Protein AF-A0A383CQ14-F1 (afdb_monomer_lite)

Sequence (107 aa):
MLPWTHLHSWPDGRVLPCCMAPMDEILGNLKDQSFEEIWNSEKLRKMRVSMLNDKSTKECTRCYSMENSGLNTTRTWANETFENHFDKVATTKEDGTVEKINLPYID

Organism: NCBI:txid408172

Foldseek 3Di:
DQLQAEWEADPQQWIASDPQFDPVRTQDGVVVDPPLCSSFGQSSLVVLLCVVVVHDDNRCVVVVVQVVVVHDDPVNVCCVVCVVVCVQSVCQDNSSDGNDRHHPDYD

pLDDT: mean 93.11, std 4.13, range [73.62, 97.25]

Secondary structure (DSSP, 8-state):
-HHHHEEEE-TTSEEES-TTS-TT---EETTTS-HHHHHT-HHHHHHHHHHHTT---GGGHHHHHHHTTT---HHHHHHHHTGGGGGGGGG--TTS---S---SEE-

InterPro domains:
  IPR013785 Aldolase-type TIM barrel [G3DSA:3.20.20.70] (1-78)
  IPR023885 4Fe4S-binding SPASM domain [PF13186] (3-64)
  IPR058240 Radical SAM superfamily [SSF102114] (3-64)

Radius of gyration: 13.14 Å; chains: 1; bounding box: 32×23×35 Å

Structure (mmCIF, N/CA/C/O backbone):
data_AF-A0A383CQ14-F1
#
_entry.id   AF-A0A383CQ14-F1
#
loop_
_atom_site.group_PDB
_atom_site.id
_atom_site.type_symbol
_atom_site.label_atom_id
_atom_site.label_alt_id
_atom_site.label_comp_id
_atom_site.label_asym_id
_atom_site.label_entity_id
_atom_site.label_seq_id
_atom_site.pdbx_PDB_ins_code
_atom_site.Cartn_x
_atom_site.Cartn_y
_atom_site.Cartn_z
_atom_site.occupancy
_atom_site.B_iso_or_equiv
_atom_site.auth_seq_id
_atom_site.auth_comp_id
_atom_site.auth_asym_id
_atom_site.auth_atom_id
_atom_site.pdbx_PDB_model_num
ATOM 1 N N . MET A 1 1 ? 6.909 1.089 -0.750 1.00 92.12 1 MET A N 1
ATOM 2 C CA . MET A 1 1 ? 6.487 2.027 0.313 1.00 92.12 1 MET A CA 1
ATOM 3 C C . MET A 1 1 ? 4.985 2.267 0.405 1.00 92.12 1 MET A C 1
ATOM 5 O O . MET A 1 1 ? 4.491 2.255 1.524 1.00 92.12 1 MET A O 1
ATOM 9 N N . LEU A 1 2 ? 4.247 2.418 -0.704 1.00 93.69 2 LEU A N 1
ATOM 10 C CA . LEU A 1 2 ? 2.816 2.786 -0.670 1.00 93.69 2 LEU A CA 1
ATOM 11 C C . LEU A 1 2 ? 1.942 2.016 0.353 1.00 93.69 2 LEU A C 1
ATOM 13 O O . LEU A 1 2 ? 1.270 2.688 1.128 1.00 93.69 2 LEU A O 1
ATOM 17 N N . PRO A 1 3 ? 2.014 0.673 0.499 1.00 94.38 3 PRO A N 1
ATOM 18 C CA . PRO A 1 3 ? 1.189 -0.049 1.487 1.00 94.38 3 PRO A CA 1
ATOM 19 C C . PRO A 1 3 ? 1.424 0.303 2.965 1.00 94.38 3 PRO A C 1
ATOM 21 O O . PRO A 1 3 ? 0.674 -0.154 3.829 1.00 94.38 3 PRO A O 1
ATOM 24 N N . TRP A 1 4 ? 2.486 1.053 3.268 1.00 94.50 4 TRP A N 1
ATOM 25 C CA . TRP A 1 4 ? 2.873 1.487 4.615 1.00 94.50 4 TRP A CA 1
ATOM 26 C C . TRP A 1 4 ? 2.766 2.998 4.815 1.00 94.50 4 TRP A C 1
ATOM 28 O O . TRP A 1 4 ? 2.966 3.475 5.931 1.00 94.50 4 TRP A O 1
ATOM 38 N N 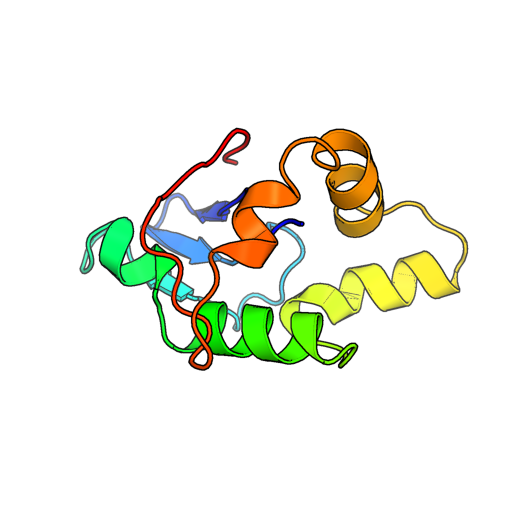. THR A 1 5 ? 2.470 3.762 3.762 1.00 94.00 5 THR A N 1
ATOM 39 C CA . THR A 1 5 ? 2.484 5.231 3.813 1.00 94.00 5 THR A CA 1
ATOM 40 C C . THR A 1 5 ? 1.275 5.887 3.169 1.00 94.00 5 THR A C 1
ATOM 42 O O . THR A 1 5 ? 1.156 7.108 3.250 1.00 94.00 5 THR A O 1
ATOM 45 N N . HIS A 1 6 ? 0.401 5.113 2.528 1.00 93.00 6 HIS A N 1
ATOM 46 C CA . HIS A 1 6 ? -0.641 5.654 1.676 1.00 93.00 6 HIS A CA 1
ATOM 47 C C . HIS A 1 6 ? -1.884 4.760 1.605 1.00 93.00 6 HIS A C 1
ATOM 49 O O . HIS A 1 6 ? -1.788 3.534 1.672 1.00 93.00 6 HIS A O 1
ATOM 55 N N . LEU A 1 7 ? -3.038 5.402 1.433 1.00 93.88 7 LEU A N 1
ATOM 56 C CA . LEU A 1 7 ? -4.292 4.812 0.981 1.00 93.88 7 LEU A CA 1
ATOM 57 C C . LEU A 1 7 ? -4.979 5.794 0.034 1.00 93.88 7 LEU A C 1
ATOM 59 O O . LEU A 1 7 ? -4.906 7.001 0.260 1.00 93.88 7 LEU A O 1
ATOM 63 N N . HIS A 1 8 ? -5.664 5.252 -0.971 1.00 93.94 8 HIS A N 1
ATOM 64 C CA . HIS A 1 8 ? -6.448 6.024 -1.926 1.00 93.94 8 HIS A CA 1
ATOM 65 C C . HIS A 1 8 ? -7.935 5.875 -1.621 1.00 93.94 8 HIS A C 1
ATOM 67 O O . HIS A 1 8 ? -8.447 4.750 -1.608 1.00 93.94 8 HIS A O 1
ATOM 73 N N . SER A 1 9 ? -8.639 6.981 -1.396 1.00 93.12 9 SER A N 1
ATOM 74 C CA . SER A 1 9 ? -10.073 6.969 -1.086 1.00 93.12 9 SER A CA 1
ATOM 75 C C . SER A 1 9 ? -10.916 7.524 -2.234 1.00 93.12 9 SER A C 1
ATOM 77 O O . SER A 1 9 ? -10.636 8.582 -2.786 1.00 93.12 9 SER A O 1
ATOM 79 N N . TRP A 1 10 ? -11.981 6.814 -2.606 1.00 91.88 10 TRP A N 1
ATOM 80 C CA . TRP A 1 10 ? -12.941 7.271 -3.609 1.00 91.88 10 TRP A CA 1
ATOM 81 C C . TRP A 1 10 ? -14.118 8.014 -2.967 1.00 91.88 10 TRP A C 1
ATOM 83 O O . TRP A 1 10 ? -14.526 7.677 -1.852 1.00 91.88 10 TRP A O 1
ATOM 93 N N . PRO A 1 11 ? -14.763 8.955 -3.691 1.00 91.56 11 PRO A N 1
ATOM 94 C CA . PRO A 1 11 ? -15.927 9.687 -3.180 1.00 91.56 11 PRO A CA 1
ATOM 95 C C . PRO A 1 11 ? -17.117 8.804 -2.775 1.00 91.56 11 PRO A C 1
ATOM 97 O O . PRO A 1 11 ? -17.967 9.218 -1.990 1.00 91.56 11 PRO A O 1
ATOM 100 N N . ASP A 1 12 ? -17.208 7.582 -3.304 1.00 93.31 12 ASP A N 1
ATOM 101 C CA . ASP A 1 12 ? -18.259 6.623 -2.952 1.00 93.31 12 ASP A CA 1
ATOM 102 C C . ASP A 1 12 ? -17.947 5.785 -1.698 1.00 93.31 12 ASP A C 1
ATOM 104 O O . ASP A 1 12 ? -18.775 4.956 -1.302 1.00 93.31 12 ASP A O 1
ATOM 108 N N . GLY A 1 13 ? -16.806 6.039 -1.053 1.00 93.88 13 GLY A N 1
ATOM 109 C CA . GLY A 1 13 ? -16.344 5.395 0.173 1.00 93.88 13 GLY A CA 1
ATOM 110 C C . GLY A 1 13 ? -15.392 4.222 -0.052 1.00 93.88 13 GLY A C 1
ATOM 111 O O . GLY A 1 13 ? -14.773 3.773 0.911 1.00 93.88 13 GLY A O 1
ATOM 112 N N . ARG A 1 14 ? -15.232 3.722 -1.286 1.00 95.81 14 ARG A N 1
ATOM 113 C CA . ARG A 1 14 ? -14.285 2.631 -1.567 1.00 95.81 14 ARG A CA 1
ATOM 114 C C . ARG A 1 14 ? -12.848 3.088 -1.343 1.00 95.81 14 ARG A C 1
ATOM 116 O O . ARG A 1 14 ? -12.481 4.203 -1.698 1.00 95.81 14 ARG A O 1
ATOM 123 N N . VAL A 1 15 ? -12.025 2.197 -0.805 1.00 96.19 15 VAL A N 1
ATOM 124 C CA . VAL A 1 15 ? -10.599 2.448 -0.580 1.00 96.19 15 VAL A CA 1
ATOM 125 C C . VAL A 1 15 ? -9.768 1.461 -1.382 1.00 96.19 15 VAL A C 1
ATOM 127 O O . VAL A 1 15 ? -10.050 0.262 -1.391 1.00 96.19 15 VAL A O 1
ATOM 130 N N . LEU A 1 16 ? -8.732 1.965 -2.040 1.00 95.56 16 LEU A N 1
ATOM 131 C CA . LEU A 1 16 ? -7.754 1.210 -2.814 1.00 95.56 16 LEU A CA 1
ATOM 132 C C . LEU A 1 16 ? -6.344 1.424 -2.237 1.00 95.56 16 LEU A C 1
ATOM 134 O O . LEU A 1 16 ? -6.096 2.413 -1.545 1.00 95.56 16 LEU A O 1
ATOM 138 N N . PRO A 1 17 ? -5.387 0.527 -2.529 1.00 94.38 17 PRO A N 1
ATOM 139 C CA . PRO A 1 17 ? -4.009 0.684 -2.060 1.00 94.38 17 PRO A CA 1
ATOM 140 C C . PRO A 1 17 ? -3.247 1.807 -2.783 1.00 94.38 17 PRO A C 1
ATOM 142 O O . PRO A 1 17 ? -2.205 2.247 -2.304 1.00 94.38 17 PRO A O 1
ATOM 145 N N . CYS A 1 18 ? -3.725 2.234 -3.956 1.00 93.25 18 CYS A N 1
ATOM 146 C CA . CYS A 1 18 ? -3.172 3.314 -4.772 1.00 93.25 18 CYS A CA 1
ATOM 147 C C . CYS A 1 18 ? -4.187 3.698 -5.863 1.00 93.25 18 CYS A C 1
ATOM 149 O O . CYS A 1 18 ? -4.922 2.834 -6.343 1.00 93.25 18 CYS A O 1
ATOM 151 N N . CYS A 1 19 ? -4.169 4.948 -6.330 1.00 90.31 19 CYS A N 1
ATOM 152 C CA . CYS A 1 19 ? -4.974 5.422 -7.463 1.00 90.31 19 CYS A CA 1
ATOM 153 C C . CYS A 1 19 ? -4.741 4.653 -8.782 1.00 90.31 19 CYS A C 1
ATOM 155 O O . CYS A 1 19 ? -5.633 4.560 -9.625 1.00 90.31 19 CYS A O 1
ATOM 157 N N . MET A 1 20 ? -3.558 4.054 -8.959 1.00 92.50 20 MET A N 1
ATOM 158 C CA . MET A 1 20 ? -3.208 3.266 -10.148 1.00 92.50 20 MET A CA 1
ATOM 159 C C . MET A 1 20 ? -3.605 1.790 -10.047 1.00 92.50 20 MET A C 1
ATOM 161 O O . MET A 1 20 ? -3.468 1.067 -11.039 1.00 92.50 20 MET A O 1
ATOM 165 N N . ALA A 1 21 ? -4.085 1.335 -8.887 1.00 94.44 21 ALA A N 1
ATOM 166 C CA . ALA A 1 21 ? -4.497 -0.049 -8.711 1.00 94.44 21 ALA A CA 1
ATOM 167 C C . ALA A 1 21 ? -5.699 -0.393 -9.620 1.00 94.44 21 ALA A C 1
ATOM 169 O O . ALA A 1 21 ? -6.514 0.480 -9.943 1.00 94.44 21 ALA A O 1
ATOM 170 N N . PRO A 1 22 ? -5.828 -1.654 -10.067 1.00 93.44 22 PRO A N 1
ATOM 171 C CA . PRO A 1 22 ? -7.044 -2.127 -10.718 1.00 93.44 22 PRO A CA 1
ATOM 172 C C . PRO A 1 22 ? -8.287 -1.888 -9.840 1.00 93.44 22 PRO A C 1
ATOM 174 O O . PRO A 1 22 ? -8.227 -1.996 -8.617 1.00 93.44 22 PRO A O 1
ATOM 177 N N . MET A 1 23 ? -9.424 -1.553 -10.462 1.00 89.25 23 MET A N 1
ATOM 178 C CA . MET A 1 23 ? -10.659 -1.158 -9.756 1.00 89.25 23 MET A CA 1
ATOM 179 C C . MET A 1 23 ? -11.282 -2.274 -8.904 1.00 89.25 23 MET A C 1
ATOM 181 O O . MET A 1 23 ? -12.134 -2.002 -8.063 1.00 89.25 23 MET A O 1
ATOM 185 N N . ASP A 1 24 ? -10.893 -3.522 -9.144 1.00 91.81 24 ASP A N 1
ATOM 186 C CA . ASP A 1 24 ? -11.281 -4.716 -8.397 1.00 91.81 24 ASP A CA 1
ATOM 187 C C . ASP A 1 24 ? -10.415 -4.955 -7.143 1.00 91.81 24 ASP A C 1
ATOM 189 O O . ASP A 1 24 ? -10.816 -5.697 -6.236 1.00 91.81 24 ASP A O 1
ATOM 193 N N . GLU A 1 25 ? -9.289 -4.250 -7.002 1.00 94.56 25 GLU A N 1
ATOM 194 C CA . GLU A 1 25 ? -8.414 -4.314 -5.825 1.00 94.56 25 GLU A CA 1
ATOM 195 C C . GLU A 1 25 ? -8.853 -3.352 -4.706 1.00 94.56 25 GLU A C 1
ATOM 197 O O . GLU A 1 25 ? -8.066 -2.613 -4.116 1.00 94.56 25 GLU A O 1
ATOM 202 N N . ILE A 1 26 ? -10.151 -3.382 -4.392 1.00 96.44 26 ILE A N 1
ATOM 203 C CA . ILE A 1 26 ? -10.760 -2.636 -3.281 1.00 96.44 26 ILE A CA 1
ATOM 204 C C . ILE A 1 26 ? -10.360 -3.282 -1.955 1.00 96.44 26 ILE A C 1
ATOM 206 O O . ILE A 1 26 ? -10.578 -4.483 -1.779 1.00 96.44 26 ILE A O 1
ATOM 210 N N . LEU A 1 27 ? -9.831 -2.488 -1.025 1.00 96.62 27 LEU A N 1
ATOM 211 C CA . LEU A 1 27 ? -9.434 -2.892 0.328 1.00 96.62 27 LEU A CA 1
ATOM 212 C C . LEU A 1 27 ? -10.603 -2.904 1.318 1.00 96.62 27 LEU A C 1
ATOM 214 O O . LEU A 1 27 ? -10.607 -3.706 2.249 1.00 96.62 27 LEU A O 1
ATOM 218 N N . GLY A 1 28 ? -11.575 -2.016 1.116 1.00 96.75 28 GLY A N 1
ATOM 219 C CA . GLY A 1 28 ? -12.746 -1.867 1.974 1.00 96.75 28 GLY A CA 1
ATOM 220 C C . GLY A 1 28 ? -13.584 -0.643 1.614 1.00 96.75 28 GLY A C 1
ATOM 221 O O . GLY A 1 28 ? -13.329 0.012 0.596 1.00 96.75 28 GLY A O 1
ATOM 222 N N . ASN A 1 29 ? -14.585 -0.342 2.443 1.00 97.06 29 ASN A N 1
ATOM 223 C CA . ASN A 1 29 ? -15.442 0.834 2.290 1.00 97.06 29 ASN A CA 1
ATOM 224 C C . ASN A 1 29 ? -15.561 1.608 3.610 1.00 97.06 29 ASN A C 1
ATOM 226 O O . ASN A 1 29 ? -16.000 1.054 4.613 1.00 97.06 29 ASN A O 1
ATOM 230 N N . LEU A 1 30 ? -15.223 2.900 3.593 1.00 95.00 30 LEU A N 1
ATOM 231 C CA . LEU A 1 30 ? -15.274 3.793 4.761 1.00 95.00 30 LEU A CA 1
ATOM 232 C C . LEU A 1 30 ? -16.695 4.041 5.292 1.00 95.00 30 LEU A C 1
ATOM 234 O O . LEU A 1 30 ? -16.856 4.607 6.369 1.00 95.00 30 LEU A O 1
ATOM 238 N N . LYS A 1 31 ? -17.734 3.649 4.544 1.00 95.56 31 LYS A N 1
ATOM 239 C CA . LYS A 1 31 ? -19.127 3.675 5.015 1.00 95.56 31 LYS A CA 1
ATOM 240 C C . LYS A 1 31 ? -19.441 2.536 5.984 1.00 95.56 31 LYS A C 1
ATOM 242 O O . LYS A 1 31 ? -20.328 2.695 6.816 1.00 95.56 31 LYS A O 1
ATOM 247 N N . ASP A 1 32 ? -18.723 1.421 5.860 1.00 96.56 32 ASP A N 1
ATOM 248 C CA . ASP A 1 32 ? -19.009 0.172 6.570 1.00 96.56 32 ASP A CA 1
ATOM 249 C C . ASP A 1 32 ? -17.905 -0.200 7.572 1.00 96.56 32 ASP A C 1
ATOM 251 O O . ASP A 1 32 ? -18.148 -0.979 8.490 1.00 96.56 32 ASP A O 1
ATOM 255 N N . GLN A 1 33 ? -16.693 0.328 7.382 1.00 96.44 33 GLN A N 1
ATOM 256 C CA . GLN A 1 33 ? -15.489 -0.055 8.115 1.00 96.44 33 GLN A CA 1
ATOM 257 C C . GLN A 1 33 ? -14.717 1.179 8.578 1.00 96.44 33 GLN A C 1
ATOM 259 O O . GLN A 1 33 ? -14.662 2.196 7.879 1.00 96.44 33 GLN A O 1
ATOM 264 N N . SER A 1 34 ? -14.067 1.074 9.736 1.00 93.75 34 SER A N 1
ATOM 265 C CA . SER A 1 34 ? -13.126 2.088 10.190 1.00 93.75 34 SER A CA 1
ATOM 266 C C . SER A 1 34 ? -11.880 2.105 9.308 1.00 93.75 34 SER A C 1
ATOM 268 O O . SER A 1 34 ? -11.532 1.146 8.611 1.00 93.75 34 SER A O 1
ATOM 270 N N . PHE A 1 35 ? -11.162 3.219 9.360 1.00 91.00 35 PHE A N 1
ATOM 271 C CA . PHE A 1 35 ? -9.915 3.357 8.632 1.00 91.00 35 PHE A CA 1
ATOM 272 C C . PHE A 1 35 ? -8.878 2.303 9.070 1.00 91.00 35 PHE A C 1
ATOM 274 O O . PHE A 1 35 ? -8.187 1.719 8.237 1.00 91.00 35 PHE A O 1
ATOM 281 N N . GLU A 1 36 ? -8.793 2.019 10.371 1.00 93.19 36 GLU A N 1
ATOM 282 C CA . GLU A 1 36 ? -7.914 1.009 10.967 1.00 93.19 36 GLU A CA 1
ATOM 283 C C . GLU A 1 36 ? -8.228 -0.403 10.462 1.00 93.19 36 GLU A C 1
ATOM 285 O O . GLU A 1 36 ? -7.311 -1.182 10.179 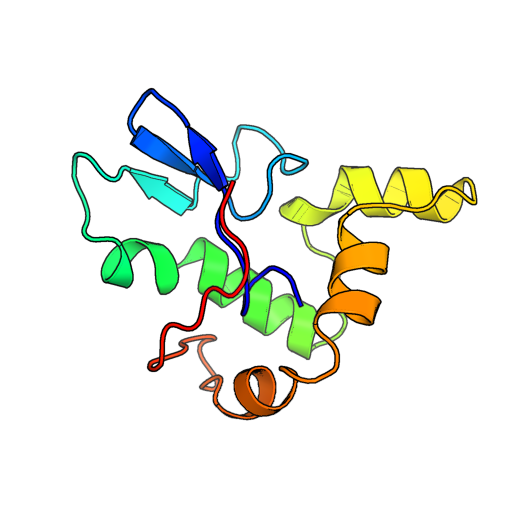1.00 93.19 36 GLU A O 1
ATOM 290 N N . GLU A 1 37 ? -9.515 -0.723 10.315 1.00 95.69 37 GLU A N 1
ATOM 291 C CA . GLU A 1 37 ? -9.971 -2.002 9.769 1.00 95.69 37 GLU A CA 1
ATOM 292 C C . GLU A 1 37 ? -9.537 -2.161 8.309 1.00 95.69 37 GLU A C 1
ATOM 294 O O . GLU A 1 37 ? -9.021 -3.211 7.923 1.00 95.69 37 GLU A O 1
ATOM 299 N N . ILE A 1 38 ? -9.660 -1.103 7.502 1.00 95.94 38 ILE A N 1
ATOM 300 C CA . ILE A 1 38 ? -9.230 -1.110 6.097 1.00 95.94 38 ILE A CA 1
ATOM 301 C C . ILE A 1 38 ? -7.699 -1.169 5.985 1.00 95.94 38 ILE A C 1
ATOM 303 O O . ILE A 1 38 ? -7.159 -1.916 5.159 1.00 95.94 38 ILE A O 1
ATOM 307 N N . TRP A 1 39 ? -6.981 -0.439 6.844 1.00 95.31 39 TRP A N 1
ATOM 308 C CA . TRP A 1 39 ? -5.515 -0.418 6.903 1.00 95.31 39 TRP A CA 1
ATOM 309 C C . TRP A 1 39 ? -4.901 -1.793 7.186 1.00 95.31 39 TRP A C 1
ATOM 311 O O . TRP A 1 39 ? -3.777 -2.081 6.764 1.00 95.31 39 TRP A O 1
ATOM 321 N N . ASN A 1 40 ? -5.634 -2.657 7.886 1.00 96.50 40 ASN A N 1
ATOM 322 C CA . ASN A 1 40 ? -5.256 -4.047 8.131 1.00 96.50 40 ASN A CA 1
ATOM 323 C C . ASN A 1 40 ? -6.213 -5.047 7.465 1.00 96.50 40 ASN A C 1
ATOM 325 O O . ASN A 1 40 ? -6.295 -6.208 7.874 1.00 96.50 40 ASN A O 1
ATOM 329 N N . SER A 1 41 ? -6.870 -4.626 6.379 1.00 96.69 41 SER A N 1
ATOM 330 C CA . SER A 1 41 ? -7.651 -5.515 5.522 1.00 96.69 41 SER A CA 1
ATOM 331 C C . SER A 1 41 ? -6.805 -6.692 5.038 1.00 96.69 41 SER A C 1
ATOM 333 O O . SER A 1 41 ? -5.588 -6.601 4.850 1.00 96.69 41 SER A O 1
ATOM 335 N N . GLU A 1 42 ? -7.457 -7.830 4.806 1.00 96.75 42 GLU A N 1
ATOM 336 C CA . GLU A 1 42 ? -6.788 -9.043 4.332 1.00 96.75 42 GLU A CA 1
ATOM 337 C C . GLU A 1 42 ? -5.976 -8.794 3.051 1.00 96.75 42 GLU A C 1
ATOM 339 O O . GLU A 1 42 ? -4.845 -9.267 2.935 1.00 96.75 42 GLU A O 1
ATOM 344 N N . LYS A 1 43 ? -6.518 -8.006 2.114 1.00 96.19 43 LYS A N 1
ATOM 345 C CA . LYS A 1 43 ? -5.838 -7.671 0.859 1.00 96.19 43 LYS A CA 1
ATOM 346 C C . LYS A 1 43 ? -4.573 -6.846 1.085 1.00 96.19 43 LYS A C 1
ATOM 348 O O . LYS A 1 43 ? -3.518 -7.223 0.580 1.00 96.19 43 LYS A O 1
ATOM 353 N N . LEU A 1 44 ? -4.635 -5.780 1.889 1.00 96.31 44 LEU A N 1
ATOM 354 C CA . LEU A 1 44 ? -3.461 -4.934 2.116 1.00 96.31 44 LEU A CA 1
ATOM 355 C C . LEU A 1 44 ? -2.360 -5.680 2.879 1.00 96.31 44 LEU A C 1
ATOM 357 O O . LEU A 1 44 ? -1.181 -5.550 2.549 1.00 96.31 44 LEU A O 1
ATOM 361 N N . ARG A 1 45 ? -2.734 -6.527 3.845 1.00 97.12 45 ARG A N 1
ATOM 362 C CA . ARG A 1 45 ? -1.784 -7.404 4.544 1.00 97.12 45 ARG A CA 1
ATOM 363 C C . ARG A 1 45 ? -1.106 -8.389 3.590 1.00 97.12 45 ARG A C 1
ATOM 365 O O . ARG A 1 45 ? 0.121 -8.472 3.578 1.00 97.12 45 ARG A O 1
ATOM 372 N N . LYS A 1 46 ? -1.869 -9.062 2.721 1.00 96.94 46 LYS A N 1
ATOM 373 C CA . LYS A 1 46 ? -1.316 -9.947 1.676 1.00 96.94 46 LYS A CA 1
ATOM 374 C C . LYS A 1 46 ? -0.382 -9.208 0.720 1.00 96.94 46 LYS A C 1
ATOM 376 O O . LYS A 1 46 ? 0.661 -9.752 0.351 1.00 96.94 46 LYS A O 1
ATOM 381 N N . MET A 1 47 ? -0.725 -7.977 0.344 1.00 96.50 47 MET A N 1
ATOM 382 C CA . MET A 1 47 ? 0.126 -7.127 -0.487 1.00 96.50 47 MET A CA 1
ATOM 383 C C . MET A 1 47 ? 1.456 -6.823 0.219 1.00 96.50 47 MET A C 1
ATOM 385 O O . MET A 1 47 ? 2.512 -7.032 -0.376 1.00 96.50 47 MET A O 1
ATOM 389 N N . ARG A 1 48 ? 1.428 -6.417 1.499 1.00 96.62 48 ARG A N 1
ATOM 390 C CA . ARG A 1 48 ? 2.641 -6.177 2.306 1.00 96.62 48 ARG A CA 1
ATOM 391 C C . ARG A 1 48 ? 3.517 -7.423 2.400 1.00 96.62 48 ARG A C 1
ATOM 393 O O . ARG A 1 48 ? 4.704 -7.338 2.104 1.00 96.62 48 ARG A O 1
ATOM 400 N N . VAL A 1 49 ? 2.938 -8.579 2.736 1.00 97.25 49 VAL A N 1
ATOM 401 C CA . VAL A 1 49 ? 3.674 -9.856 2.805 1.00 97.25 49 VAL A CA 1
ATOM 402 C C . VAL A 1 49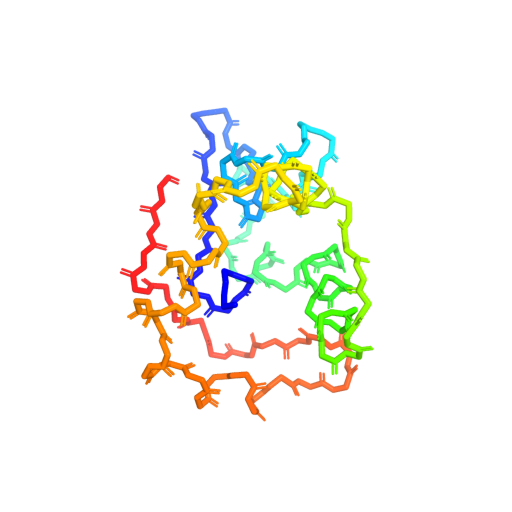 ? 4.300 -10.198 1.456 1.00 97.25 49 VAL A C 1
ATOM 404 O O . VAL A 1 49 ? 5.470 -10.561 1.398 1.00 97.25 49 VAL A O 1
ATOM 407 N N . SER A 1 50 ? 3.556 -10.056 0.358 1.00 96.69 50 SER A N 1
ATOM 408 C CA . SER A 1 50 ? 4.080 -10.344 -0.984 1.00 96.69 50 SER A CA 1
ATOM 409 C C . SER A 1 50 ? 5.273 -9.449 -1.316 1.00 96.69 50 SER A C 1
ATOM 411 O O . SER A 1 50 ? 6.307 -9.950 -1.748 1.00 96.69 50 SER A O 1
ATOM 413 N N . MET A 1 51 ? 5.166 -8.151 -1.027 1.00 94.69 51 MET A N 1
ATOM 414 C CA . MET A 1 51 ? 6.240 -7.185 -1.257 1.00 94.69 51 MET A CA 1
ATOM 415 C C . MET A 1 51 ? 7.465 -7.420 -0.368 1.00 94.69 51 MET A C 1
ATOM 417 O O . MET A 1 51 ? 8.577 -7.267 -0.853 1.00 94.69 51 MET A O 1
ATOM 421 N N . LEU A 1 52 ? 7.284 -7.823 0.895 1.00 95.25 52 LEU A N 1
ATOM 422 C CA . LEU A 1 52 ? 8.389 -8.202 1.791 1.00 95.25 52 LEU A CA 1
ATOM 423 C C . LEU A 1 52 ? 9.152 -9.443 1.308 1.00 95.25 52 LEU A C 1
ATOM 425 O O . LEU A 1 52 ? 10.300 -9.639 1.684 1.00 95.25 52 LEU A O 1
ATOM 429 N N . ASN A 1 53 ? 8.509 -10.282 0.496 1.00 96.00 53 ASN A N 1
ATOM 430 C CA . ASN A 1 53 ? 9.105 -11.472 -0.106 1.00 96.00 53 ASN A CA 1
ATOM 431 C C . ASN A 1 53 ? 9.544 -11.237 -1.563 1.00 96.00 53 ASN A C 1
ATOM 433 O O . ASN A 1 53 ? 9.687 -12.205 -2.310 1.00 96.00 53 ASN A O 1
ATOM 437 N N . ASP A 1 54 ? 9.672 -9.975 -1.992 1.00 93.50 54 ASP A N 1
ATOM 438 C CA . ASP A 1 54 ? 10.029 -9.578 -3.362 1.00 93.50 54 ASP A CA 1
ATOM 439 C C . ASP A 1 54 ? 9.124 -10.184 -4.455 1.00 93.50 54 ASP A C 1
ATOM 441 O O . ASP A 1 54 ? 9.529 -10.390 -5.601 1.00 93.50 54 ASP A O 1
ATOM 445 N N . LYS A 1 55 ? 7.858 -10.466 -4.120 1.00 96.12 55 LYS A N 1
ATOM 446 C CA . LYS A 1 55 ? 6.856 -10.975 -5.064 1.00 96.12 55 LYS A CA 1
ATOM 447 C C . LYS A 1 55 ? 6.053 -9.830 -5.668 1.00 96.12 55 LYS A C 1
ATOM 449 O O . LYS A 1 55 ? 5.657 -8.888 -4.980 1.00 96.12 55 LYS A O 1
ATOM 454 N N . SER A 1 56 ? 5.770 -9.943 -6.964 1.00 93.25 56 SER A N 1
ATOM 455 C CA . SER A 1 56 ? 4.898 -9.007 -7.669 1.00 93.25 56 SER A CA 1
ATOM 456 C C . SER A 1 56 ? 3.458 -9.085 -7.157 1.00 93.25 56 SER A C 1
ATOM 458 O O . SER A 1 56 ? 2.975 -10.140 -6.740 1.00 93.25 56 SER A O 1
ATOM 460 N N . THR A 1 57 ? 2.762 -7.950 -7.201 1.00 95.62 57 THR A N 1
ATOM 461 C CA . THR A 1 57 ? 1.378 -7.812 -6.731 1.00 95.62 57 THR A CA 1
ATOM 462 C C . THR A 1 57 ? 0.466 -7.299 -7.848 1.00 95.62 57 THR A C 1
ATOM 464 O O . THR A 1 57 ? 0.913 -6.607 -8.771 1.00 95.62 57 THR A O 1
ATOM 467 N N . LYS A 1 58 ? -0.823 -7.654 -7.809 1.00 95.06 58 LYS A N 1
ATOM 468 C CA . LYS A 1 58 ? -1.788 -7.291 -8.867 1.00 95.06 58 LYS A CA 1
ATOM 469 C C . LYS A 1 58 ? -2.047 -5.785 -8.900 1.00 95.06 58 LYS A C 1
ATOM 471 O O . LYS A 1 58 ? -2.149 -5.178 -9.965 1.00 95.06 58 LYS A O 1
ATOM 476 N N . GLU A 1 59 ? -2.044 -5.190 -7.720 1.00 95.62 59 GLU A N 1
ATOM 477 C CA . GLU A 1 59 ? -2.204 -3.777 -7.410 1.00 95.62 59 GLU A CA 1
ATOM 478 C C . GLU A 1 59 ? -1.166 -2.903 -8.129 1.00 95.62 59 GLU A C 1
ATOM 480 O O . GLU A 1 59 ? -1.449 -1.762 -8.487 1.00 95.62 59 GLU A O 1
ATOM 485 N N . CYS A 1 60 ? 0.034 -3.437 -8.380 1.00 95.69 60 CYS A N 1
ATOM 486 C CA . CYS A 1 60 ? 1.139 -2.710 -9.004 1.00 95.69 60 CYS A CA 1
ATOM 487 C C . CYS A 1 60 ? 1.332 -3.023 -10.499 1.00 95.69 60 CYS A C 1
ATOM 4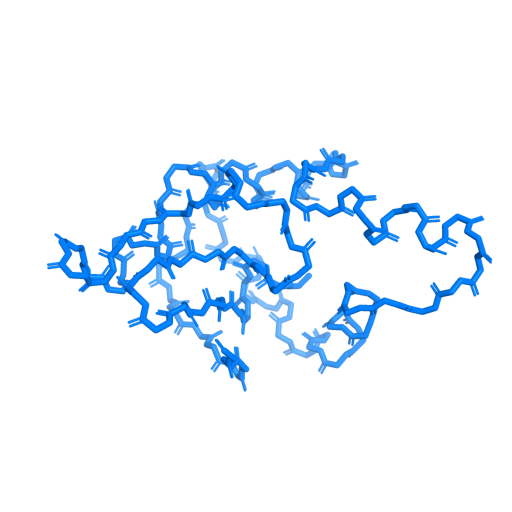89 O O . CYS A 1 60 ? 2.240 -2.466 -11.114 1.00 95.69 60 CYS A O 1
ATOM 491 N N . THR A 1 61 ? 0.484 -3.858 -11.112 1.00 95.44 61 THR A N 1
ATOM 492 C CA . THR A 1 61 ? 0.629 -4.315 -12.514 1.00 95.44 61 THR A CA 1
ATOM 493 C C . THR A 1 61 ? 0.799 -3.185 -13.528 1.00 95.44 61 THR A C 1
ATOM 495 O O . THR A 1 61 ? 1.675 -3.264 -14.391 1.00 95.44 61 THR A O 1
ATOM 498 N N . ARG A 1 62 ? 0.021 -2.101 -13.403 1.00 94.69 62 ARG A N 1
ATOM 499 C CA . ARG A 1 62 ? 0.163 -0.918 -14.269 1.00 94.69 62 ARG A CA 1
ATOM 500 C C . ARG A 1 62 ? 1.528 -0.251 -14.110 1.00 94.69 62 ARG A C 1
ATOM 502 O O . ARG A 1 62 ? 2.157 0.075 -15.111 1.00 94.69 62 ARG A O 1
ATOM 509 N N . CYS A 1 63 ? 2.003 -0.106 -12.870 1.00 95.56 63 CYS A N 1
ATOM 510 C CA . CYS A 1 63 ? 3.325 0.458 -12.601 1.00 95.56 63 CYS A CA 1
ATOM 511 C C . CYS A 1 63 ? 4.423 -0.426 -13.199 1.00 95.56 63 CYS A C 1
ATOM 513 O O . CYS A 1 63 ? 5.270 0.084 -13.919 1.00 95.56 63 CYS A O 1
ATOM 515 N N . TYR A 1 64 ? 4.360 -1.747 -13.011 1.00 95.19 64 TYR A N 1
ATOM 516 C CA . TYR A 1 64 ? 5.346 -2.667 -13.589 1.00 95.19 64 TYR A CA 1
ATOM 517 C C . TYR A 1 64 ? 5.410 -2.577 -15.120 1.00 95.19 64 TYR A C 1
ATOM 519 O O . TYR A 1 64 ? 6.494 -2.568 -15.695 1.00 95.19 64 TYR A O 1
ATOM 527 N N . SER A 1 65 ? 4.260 -2.465 -15.794 1.00 95.25 65 SER A N 1
ATOM 528 C CA . SER A 1 65 ? 4.220 -2.300 -17.253 1.00 95.25 65 SER A CA 1
ATOM 529 C C . SER A 1 65 ? 4.875 -0.994 -17.717 1.00 95.25 65 SER A C 1
ATOM 531 O O . SER A 1 65 ? 5.563 -0.975 -18.739 1.00 95.25 65 SER A O 1
AT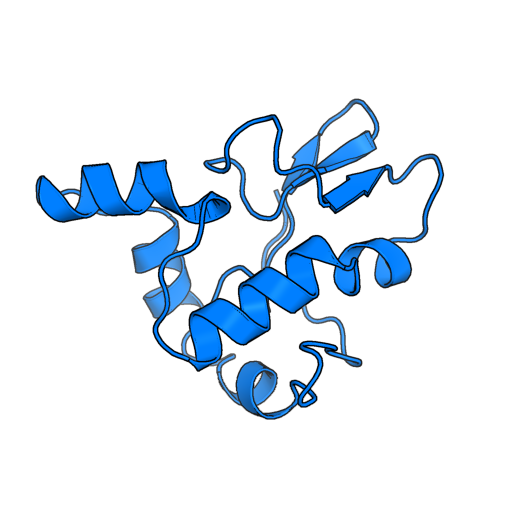OM 533 N N . MET A 1 66 ? 4.645 0.098 -16.988 1.00 95.69 66 MET A N 1
ATOM 534 C CA . MET A 1 66 ? 5.214 1.413 -17.292 1.00 95.69 66 MET A CA 1
ATOM 535 C C . MET A 1 66 ? 6.720 1.453 -17.002 1.00 95.69 66 MET A C 1
ATOM 537 O O . MET A 1 66 ? 7.488 1.920 -17.840 1.00 95.69 66 MET A O 1
ATOM 541 N N . GLU A 1 67 ? 7.147 0.887 -15.872 1.00 95.19 67 GLU A N 1
ATOM 542 C CA . GLU A 1 67 ? 8.555 0.762 -15.466 1.00 95.19 67 GLU A CA 1
ATOM 543 C C . GLU A 1 67 ? 9.354 -0.060 -16.485 1.00 95.19 67 GLU A C 1
ATOM 545 O O . GLU A 1 67 ? 10.427 0.361 -16.911 1.00 95.19 67 GLU A O 1
ATOM 550 N N . ASN A 1 68 ? 8.793 -1.172 -16.975 1.00 95.38 68 ASN A N 1
ATOM 551 C CA . ASN A 1 68 ? 9.400 -1.967 -18.051 1.00 95.38 68 ASN A CA 1
ATOM 552 C C . ASN A 1 68 ? 9.548 -1.190 -19.370 1.00 95.38 68 ASN A C 1
ATOM 554 O O . ASN A 1 68 ? 10.365 -1.557 -20.210 1.00 95.38 68 ASN A O 1
ATOM 558 N N . SER A 1 69 ? 8.769 -0.121 -19.554 1.00 95.88 69 SER A N 1
ATOM 559 C CA . SER A 1 69 ? 8.858 0.785 -20.706 1.00 95.88 69 SER A CA 1
ATOM 560 C C . SER A 1 69 ? 9.768 1.996 -20.443 1.00 95.88 69 SER A C 1
ATOM 562 O O . SER A 1 69 ? 9.822 2.906 -21.266 1.00 95.88 69 SER A O 1
ATOM 564 N N . GLY A 1 70 ? 10.470 2.032 -19.304 1.00 94.88 70 GLY A N 1
ATOM 565 C CA . GLY A 1 70 ? 11.374 3.119 -18.919 1.00 94.88 70 GLY A CA 1
ATOM 566 C C . GLY A 1 70 ? 10.678 4.361 -18.356 1.00 94.88 70 GLY A C 1
ATOM 567 O O . GLY A 1 70 ? 11.290 5.425 -18.304 1.00 94.88 70 GLY A O 1
ATOM 568 N N . LEU A 1 71 ? 9.405 4.258 -17.958 1.00 95.00 71 LEU A N 1
ATOM 569 C CA . LEU A 1 71 ? 8.651 5.370 -17.378 1.00 95.00 71 LEU A CA 1
ATOM 570 C C . LEU A 1 71 ? 8.718 5.354 -15.848 1.00 95.00 71 LEU A C 1
ATOM 572 O O . LEU A 1 71 ? 8.629 4.300 -15.219 1.00 95.00 71 LEU A O 1
ATOM 576 N N . ASN A 1 72 ? 8.781 6.544 -15.250 1.00 93.31 72 ASN A N 1
ATOM 577 C CA . ASN A 1 72 ? 8.620 6.713 -13.807 1.00 93.31 72 ASN A CA 1
ATOM 578 C C . ASN A 1 72 ? 7.156 6.535 -13.397 1.00 93.31 72 ASN A C 1
ATOM 580 O O . ASN A 1 72 ? 6.239 6.918 -14.127 1.00 93.31 72 ASN A O 1
ATOM 584 N N . THR A 1 73 ? 6.935 5.979 -12.207 1.00 94.44 73 THR A N 1
ATOM 585 C CA . THR A 1 73 ? 5.598 5.665 -11.697 1.00 94.44 73 THR A CA 1
ATOM 586 C C . THR A 1 73 ? 5.417 6.196 -10.284 1.00 94.44 73 THR A C 1
ATOM 588 O O . THR A 1 73 ? 6.377 6.496 -9.574 1.00 94.44 73 THR A O 1
ATOM 591 N N . THR A 1 74 ? 4.167 6.243 -9.824 1.00 91.12 74 THR A N 1
ATOM 592 C CA . THR A 1 74 ? 3.852 6.546 -8.423 1.00 91.12 74 THR A CA 1
ATOM 593 C C . THR A 1 74 ? 4.550 5.576 -7.465 1.00 91.12 74 THR A C 1
ATOM 595 O O . THR A 1 74 ? 4.912 5.964 -6.358 1.00 91.12 74 THR A O 1
ATOM 598 N N . ARG A 1 75 ? 4.787 4.321 -7.881 1.00 93.88 75 ARG A N 1
ATOM 599 C CA . ARG A 1 75 ? 5.512 3.330 -7.078 1.00 93.88 75 ARG A CA 1
ATOM 600 C C . ARG A 1 75 ? 6.976 3.727 -6.886 1.00 93.88 75 ARG A C 1
ATOM 602 O O . ARG A 1 75 ? 7.434 3.709 -5.745 1.00 93.88 75 ARG A O 1
ATOM 609 N N . THR A 1 76 ? 7.700 4.060 -7.958 1.00 94.31 76 THR A N 1
ATOM 610 C CA . THR A 1 76 ? 9.115 4.459 -7.850 1.00 94.31 76 THR A CA 1
ATOM 611 C C . THR A 1 76 ? 9.252 5.778 -7.097 1.00 94.31 76 THR A C 1
ATOM 613 O O . THR A 1 76 ? 10.002 5.837 -6.125 1.00 94.31 76 THR A O 1
ATOM 61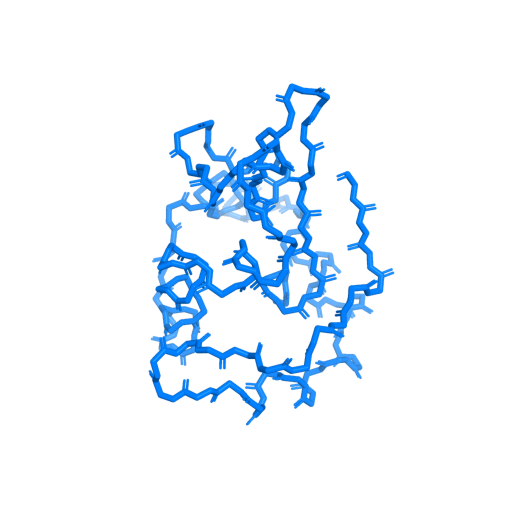6 N N . TRP A 1 77 ? 8.416 6.768 -7.423 1.00 93.81 77 TRP A N 1
ATOM 617 C CA . TRP A 1 77 ? 8.360 8.046 -6.708 1.00 93.81 77 TRP A CA 1
ATOM 618 C C . TRP A 1 77 ? 8.110 7.878 -5.203 1.00 93.81 77 TRP A C 1
ATOM 620 O O . TRP A 1 77 ? 8.791 8.497 -4.389 1.00 93.81 77 TRP A O 1
ATOM 630 N N . ALA A 1 78 ? 7.156 7.029 -4.808 1.00 92.94 78 ALA A N 1
ATOM 631 C CA . ALA A 1 78 ? 6.844 6.805 -3.399 1.00 92.94 78 ALA A CA 1
ATOM 632 C C . ALA A 1 78 ? 7.957 6.050 -2.662 1.00 92.94 78 ALA A C 1
ATOM 634 O O . ALA A 1 78 ? 8.131 6.240 -1.460 1.00 92.94 78 ALA A O 1
ATOM 635 N N . ASN A 1 79 ? 8.692 5.175 -3.352 1.00 92.88 79 ASN A N 1
ATOM 636 C CA . ASN A 1 79 ? 9.840 4.501 -2.754 1.00 92.88 79 ASN A CA 1
ATOM 637 C C . ASN A 1 79 ? 10.966 5.491 -2.435 1.00 92.88 79 ASN A C 1
ATOM 639 O O . ASN A 1 79 ? 11.526 5.400 -1.350 1.00 92.88 79 ASN A O 1
ATOM 643 N N . GLU A 1 80 ? 11.233 6.448 -3.325 1.00 93.88 80 GLU A N 1
ATOM 644 C CA . GLU A 1 80 ? 12.229 7.507 -3.112 1.00 93.88 80 GLU A CA 1
ATOM 645 C C . GLU A 1 80 ? 11.753 8.529 -2.066 1.00 93.88 80 GLU A C 1
ATOM 647 O O . GLU A 1 80 ? 12.438 8.816 -1.089 1.00 93.88 80 GLU A O 1
ATOM 652 N N . THR A 1 81 ? 10.531 9.044 -2.218 1.00 93.38 81 THR A N 1
ATOM 653 C CA . THR A 1 81 ? 9.994 10.125 -1.372 1.00 93.38 81 THR A CA 1
ATOM 654 C C . THR A 1 81 ? 9.811 9.695 0.081 1.00 93.38 81 THR A C 1
ATOM 656 O O . THR A 1 81 ? 10.027 10.484 1.002 1.00 93.38 81 THR A O 1
ATOM 659 N N . PHE A 1 82 ? 9.405 8.443 0.307 1.00 92.44 82 PHE A N 1
ATOM 660 C CA . PHE A 1 82 ? 9.125 7.920 1.643 1.00 92.44 82 PHE A CA 1
ATOM 661 C C . PHE A 1 82 ? 10.194 6.946 2.145 1.00 92.44 82 PHE A C 1
ATOM 663 O O . PHE A 1 82 ? 9.916 6.180 3.066 1.00 92.44 82 PHE A O 1
ATOM 670 N N . GLU A 1 83 ? 11.409 6.980 1.593 1.00 91.00 83 GLU A N 1
ATOM 671 C CA . GLU A 1 83 ? 12.535 6.154 2.052 1.00 91.00 83 GLU A CA 1
ATOM 672 C C . GLU A 1 83 ? 12.785 6.317 3.563 1.00 91.00 83 GLU A C 1
ATOM 674 O O . GLU A 1 83 ? 12.922 5.337 4.294 1.00 91.00 83 GLU A O 1
ATOM 679 N N . ASN A 1 84 ? 12.685 7.549 4.074 1.00 90.25 84 ASN A N 1
ATOM 680 C CA . ASN A 1 84 ? 12.834 7.873 5.501 1.00 90.25 84 ASN A CA 1
ATOM 681 C C . ASN A 1 84 ? 11.738 7.284 6.414 1.00 90.25 84 ASN A C 1
ATOM 683 O O . ASN A 1 84 ? 11.779 7.474 7.627 1.00 90.25 84 ASN A O 1
ATOM 687 N N . HIS A 1 85 ? 10.742 6.600 5.848 1.00 88.94 85 HIS A N 1
ATOM 688 C CA . HIS A 1 85 ? 9.687 5.893 6.574 1.00 88.94 85 HIS A CA 1
ATOM 689 C C . HIS A 1 85 ? 9.836 4.367 6.520 1.00 88.94 85 HIS A C 1
ATOM 691 O O . HIS A 1 85 ? 8.888 3.639 6.832 1.00 88.94 85 HIS A O 1
ATOM 697 N N . PHE A 1 86 ? 10.996 3.863 6.088 1.00 90.25 86 PHE A N 1
ATOM 698 C CA . PHE A 1 86 ? 11.255 2.427 6.009 1.00 90.25 86 PHE A CA 1
ATOM 699 C C . PHE A 1 86 ? 11.260 1.740 7.386 1.00 90.25 86 PHE A C 1
ATOM 701 O O . PHE A 1 86 ? 10.967 0.550 7.480 1.00 90.25 86 PHE A O 1
ATOM 708 N N . ASP A 1 87 ? 11.480 2.487 8.471 1.00 89.94 87 ASP A N 1
ATOM 709 C CA . ASP A 1 87 ? 11.325 2.018 9.855 1.00 89.94 87 ASP A CA 1
ATOM 710 C C . ASP A 1 87 ? 9.958 1.354 10.104 1.00 89.94 87 ASP A C 1
ATOM 712 O O . ASP A 1 87 ? 9.860 0.356 10.816 1.00 89.94 87 ASP A O 1
ATOM 716 N N . LYS A 1 88 ? 8.902 1.837 9.440 1.00 86.62 88 LYS A N 1
ATOM 717 C CA . LYS A 1 88 ? 7.552 1.259 9.521 1.00 86.62 88 LYS A CA 1
ATOM 718 C C . LYS A 1 88 ? 7.476 -0.137 8.927 1.00 86.62 88 LYS A C 1
ATOM 720 O O . LYS A 1 88 ? 6.731 -0.975 9.431 1.00 86.62 88 LYS A O 1
ATOM 725 N N . VAL A 1 89 ? 8.230 -0.397 7.862 1.00 91.44 89 VAL A N 1
ATOM 726 C CA . VAL A 1 89 ? 8.250 -1.706 7.201 1.00 91.44 89 VAL A CA 1
ATOM 727 C C . VAL A 1 89 ? 8.727 -2.769 8.192 1.00 91.44 89 VAL A C 1
ATOM 729 O O . VAL A 1 89 ? 8.105 -3.825 8.288 1.00 91.44 89 VAL A O 1
ATOM 732 N N . ALA A 1 90 ? 9.725 -2.442 9.019 1.00 88.62 90 ALA A N 1
ATOM 733 C CA . ALA A 1 90 ? 10.244 -3.321 10.067 1.00 88.62 90 ALA A CA 1
ATOM 734 C C . ALA A 1 90 ? 9.240 -3.616 11.200 1.00 88.62 90 ALA A C 1
ATOM 736 O O . ALA A 1 90 ? 9.409 -4.593 11.922 1.00 88.62 90 ALA A O 1
ATOM 737 N N . THR A 1 91 ? 8.181 -2.811 11.353 1.00 90.69 91 THR A N 1
ATOM 738 C CA . THR A 1 91 ? 7.110 -3.053 12.344 1.00 90.69 91 THR A CA 1
ATOM 739 C C . THR A 1 91 ? 6.006 -3.988 11.844 1.00 90.69 91 THR A C 1
ATOM 741 O O . THR A 1 91 ? 5.061 -4.277 12.578 1.00 90.69 91 THR A O 1
ATOM 744 N N . THR A 1 92 ? 6.102 -4.454 10.595 1.00 93.69 92 THR A N 1
ATOM 745 C CA . THR A 1 92 ? 5.121 -5.367 10.000 1.00 93.69 92 THR A CA 1
ATOM 746 C C . THR A 1 92 ? 5.235 -6.747 10.643 1.00 93.69 92 THR A C 1
ATOM 748 O O . THR A 1 92 ? 6.314 -7.335 10.672 1.00 93.69 92 THR A O 1
ATOM 751 N N . LYS A 1 93 ? 4.117 -7.284 11.135 1.00 94.62 93 LYS A N 1
ATOM 752 C CA . LYS A 1 93 ? 4.044 -8.659 11.649 1.00 94.62 93 LYS A CA 1
ATOM 753 C C . LYS A 1 93 ? 4.145 -9.679 10.511 1.00 94.62 93 LYS A C 1
ATOM 755 O O . LYS A 1 93 ? 3.917 -9.347 9.350 1.00 94.62 93 LYS A O 1
ATOM 760 N N . GLU A 1 94 ? 4.410 -10.940 10.851 1.00 93.19 94 GLU A N 1
ATOM 761 C CA . GLU A 1 94 ? 4.508 -12.043 9.877 1.00 93.19 94 GLU A CA 1
ATOM 762 C C . GLU A 1 94 ? 3.255 -12.190 8.995 1.00 93.19 94 GLU A C 1
ATOM 764 O O . GLU A 1 94 ? 3.350 -12.566 7.829 1.00 93.19 94 GLU A O 1
ATOM 769 N N . ASP A 1 95 ? 2.080 -11.840 9.524 1.00 93.44 95 ASP A N 1
ATOM 770 C CA . ASP A 1 95 ? 0.805 -11.880 8.805 1.00 93.44 95 ASP A CA 1
ATOM 771 C C . ASP A 1 95 ? 0.528 -10.629 7.946 1.00 93.44 95 ASP A C 1
ATOM 773 O O . ASP A 1 95 ? -0.538 -10.526 7.339 1.00 93.44 95 ASP A O 1
ATOM 777 N N . GLY A 1 96 ? 1.455 -9.665 7.895 1.00 93.56 96 GLY A N 1
ATOM 778 C CA . GLY A 1 96 ? 1.315 -8.405 7.160 1.00 93.56 96 GLY A CA 1
ATOM 779 C C . GLY A 1 96 ? 0.646 -7.269 7.938 1.00 93.56 96 GLY A C 1
ATOM 780 O O . GLY A 1 96 ? 0.455 -6.180 7.384 1.00 93.56 96 GLY A O 1
ATOM 781 N N . THR A 1 97 ? 0.264 -7.488 9.197 1.00 95.81 97 THR A N 1
ATOM 782 C CA . THR A 1 97 ? -0.372 -6.463 10.035 1.00 95.81 97 THR A CA 1
ATOM 783 C C . THR A 1 97 ? 0.617 -5.358 10.407 1.00 95.81 97 THR A C 1
ATOM 785 O O . THR A 1 97 ? 1.755 -5.633 10.785 1.00 95.81 97 THR A O 1
ATOM 788 N N . VAL A 1 98 ? 0.160 -4.104 10.354 1.00 94.00 98 VAL A N 1
ATOM 789 C CA . VAL A 1 98 ? 0.903 -2.920 10.812 1.00 94.00 98 VAL A CA 1
ATOM 790 C C . VAL A 1 98 ? 0.032 -2.180 11.825 1.00 94.00 98 VAL A C 1
ATOM 792 O O . VAL A 1 98 ? -1.019 -1.648 11.470 1.00 94.00 98 VAL A O 1
ATOM 795 N N . GLU A 1 99 ? 0.446 -2.165 13.094 1.00 88.06 99 GLU A N 1
ATOM 796 C CA . GLU A 1 99 ? -0.356 -1.585 14.186 1.00 88.06 99 GLU A CA 1
ATOM 797 C C . GLU A 1 99 ? -0.360 -0.056 14.162 1.00 88.06 99 GLU A C 1
ATOM 799 O O . GLU A 1 99 ? -1.395 0.576 14.361 1.00 88.06 99 GLU A O 1
ATOM 804 N N . LYS A 1 100 ? 0.800 0.554 13.898 1.00 85.31 100 LYS A N 1
ATOM 805 C CA . LYS A 1 100 ? 0.934 2.008 13.881 1.00 85.31 100 LYS A CA 1
ATOM 806 C C . LYS A 1 100 ? 0.621 2.549 12.492 1.00 85.31 100 LYS A C 1
ATOM 808 O O . LYS A 1 100 ? 1.435 2.447 11.575 1.00 85.31 100 LYS A O 1
ATOM 813 N N . ILE A 1 101 ? -0.544 3.170 12.357 1.00 84.88 101 ILE A N 1
ATOM 814 C CA . ILE A 1 101 ? -0.929 3.880 11.136 1.00 84.88 101 ILE A CA 1
ATOM 815 C C . ILE A 1 101 ? -0.072 5.136 11.002 1.00 84.88 101 ILE A C 1
ATOM 817 O O . ILE A 1 101 ? 0.029 5.942 11.928 1.00 84.88 101 ILE A O 1
ATOM 821 N N . ASN A 1 102 ? 0.567 5.306 9.846 1.00 80.62 102 ASN A N 1
ATOM 822 C CA . ASN A 1 102 ? 1.311 6.518 9.537 1.00 80.62 102 ASN A CA 1
ATOM 823 C C . ASN A 1 102 ? 1.239 6.813 8.037 1.00 80.62 102 ASN A C 1
ATOM 825 O O . ASN A 1 102 ? 2.002 6.248 7.248 1.00 80.62 102 ASN A O 1
ATOM 829 N N . LEU A 1 103 ? 0.335 7.729 7.692 1.00 84.00 103 LEU A N 1
ATOM 830 C CA . LEU A 1 103 ? 0.027 8.166 6.334 1.00 84.00 103 LEU A CA 1
ATOM 831 C C . LEU A 1 103 ? 0.576 9.576 6.111 1.00 84.00 103 LEU A C 1
ATOM 833 O O . LEU A 1 103 ? -0.154 10.551 6.283 1.00 84.00 103 LEU A O 1
ATOM 837 N N . PRO A 1 104 ? 1.855 9.725 5.739 1.00 83.06 104 PRO A N 1
ATOM 838 C CA . PRO A 1 104 ? 2.370 11.023 5.317 1.00 83.06 104 PRO A CA 1
ATOM 839 C C . PRO A 1 104 ? 1.672 11.536 4.047 1.00 83.06 104 PRO A C 1
ATOM 841 O O . PRO A 1 104 ? 1.792 12.715 3.727 1.00 83.06 104 PRO A O 1
ATOM 844 N N . TYR A 1 105 ? 0.971 10.663 3.316 1.00 79.56 105 TYR A N 1
ATOM 845 C CA . TYR A 1 105 ? 0.337 10.981 2.047 1.00 79.56 105 TYR A CA 1
ATOM 846 C C . TYR A 1 105 ? -0.989 10.231 1.879 1.00 79.56 105 TYR A C 1
ATOM 848 O O . TYR A 1 105 ? -1.038 9.005 1.970 1.00 79.56 105 TYR A O 1
ATOM 856 N N . ILE A 1 106 ? -2.057 10.973 1.597 1.00 78.62 106 ILE A N 1
ATOM 857 C CA . ILE A 1 106 ? -3.397 10.460 1.300 1.00 78.62 106 ILE A CA 1
ATOM 858 C C . ILE A 1 106 ? -3.933 11.191 0.067 1.00 78.62 106 ILE A C 1
ATOM 860 O O . ILE A 1 106 ? -3.677 12.391 -0.078 1.00 78.62 106 ILE A O 1
ATOM 864 N N . ASP A 1 107 ? -4.627 10.471 -0.814 1.00 73.62 107 ASP A N 1
ATOM 865 C CA . ASP A 1 107 ? -5.267 11.015 -2.017 1.00 73.62 107 ASP A CA 1
ATOM 866 C C . ASP A 1 107 ? -6.687 10.461 -2.240 1.00 73.62 107 ASP A C 1
ATOM 868 O O . ASP A 1 107 ? -7.071 9.429 -1.627 1.00 73.62 107 ASP A O 1
#